Protein AF-A0A2H0V3F4-F1 (afdb_monomer_lite)

pLDDT: mean 84.45, std 15.34, range [30.17, 96.38]

Foldseek 3Di:
DDPPDDDQALLDAFFDKDADPPPDAFPPPRPHFFGIWGWDHHFLRHIDIGRHHPVVVVVVVVVCLQVQWDQFPPPRDTDSHWDWDADPVVPSSGGTTTHDPVVVVVVVVVVVVVCVVPVPPPPDD

Sequence (125 aa):
MAHVTGSMDTTTLPSTVRAVPDSQMCDDCGEKLATRRLQGETDSFGAEWADLCDECFASERVRRRENSGGQCDYCKEHSHNLIWTRDIDEGMHGPVYHVCKRCYDRQQEAIRAELERYGYYEDWY

Secondary structure (DSSP, 8-state):
-----SS--TTS-TT-EEPPPTTPBPTTTSSSB--EEEEEEE-SS-EEEEEE-HHHHHHHHHHHHHT--EE-TTT--EESSEEEEE-STTGGGSPEEEEEHHHHHHHHHHHHHHHHHHTT-----

Radius of gyration: 18.21 Å; chains: 1; bounding box: 46×37×45 Å

Organism: NCBI:txid1974565

Structure (mmCIF, N/CA/C/O backbone):
data_AF-A0A2H0V3F4-F1
#
_entry.id   AF-A0A2H0V3F4-F1
#
loop_
_atom_site.group_PDB
_atom_site.id
_atom_site.type_symbol
_atom_site.label_atom_id
_atom_site.label_alt_id
_atom_site.label_comp_id
_atom_site.label_asym_id
_atom_site.label_entity_id
_atom_site.label_seq_id
_atom_site.pdbx_PDB_ins_code
_atom_site.Cartn_x
_atom_site.Cartn_y
_atom_site.Cartn_z
_atom_site.occupancy
_atom_site.B_iso_or_equiv
_atom_site.auth_seq_id
_atom_site.auth_comp_id
_atom_site.auth_asym_id
_atom_site.auth_atom_id
_atom_site.pdbx_PDB_model_num
ATOM 1 N N . MET A 1 1 ? -2.768 11.456 20.700 1.00 30.17 1 MET A N 1
ATOM 2 C CA . MET A 1 1 ? -1.363 11.452 20.240 1.00 30.17 1 MET A CA 1
ATOM 3 C C . MET A 1 1 ? -1.076 10.038 19.782 1.00 30.17 1 MET A C 1
ATOM 5 O O . MET A 1 1 ? -1.144 9.146 20.616 1.00 30.17 1 MET A O 1
ATOM 9 N N . ALA A 1 2 ? -0.893 9.821 18.480 1.00 34.41 2 ALA A N 1
ATOM 10 C CA . ALA A 1 2 ? -0.623 8.491 17.947 1.00 34.41 2 ALA A CA 1
ATOM 11 C C . ALA A 1 2 ? 0.736 8.010 18.477 1.00 34.41 2 ALA A C 1
ATOM 13 O O . ALA A 1 2 ? 1.755 8.679 18.296 1.00 34.41 2 ALA A O 1
ATOM 14 N N . HIS A 1 3 ? 0.740 6.890 19.196 1.00 33.78 3 HIS A N 1
ATOM 15 C CA . HIS A 1 3 ? 1.969 6.233 19.611 1.00 33.78 3 HIS A CA 1
ATOM 16 C C . HIS A 1 3 ? 2.632 5.644 18.359 1.00 33.78 3 HIS A C 1
ATOM 18 O O . HIS A 1 3 ? 2.130 4.679 17.789 1.00 33.78 3 HIS A O 1
ATOM 24 N N . VAL A 1 4 ? 3.764 6.216 17.932 1.00 37.53 4 VAL A N 1
ATOM 25 C CA . VAL A 1 4 ? 4.659 5.608 16.934 1.00 37.53 4 VAL A CA 1
ATOM 26 C C . VAL A 1 4 ? 5.206 4.309 17.532 1.00 37.53 4 VAL A C 1
ATOM 28 O O . VAL A 1 4 ? 6.181 4.284 18.279 1.00 37.53 4 VAL A O 1
ATOM 31 N N . THR A 1 5 ? 4.504 3.209 17.274 1.00 41.19 5 THR A N 1
ATOM 32 C CA . THR A 1 5 ? 4.954 1.851 17.582 1.00 41.19 5 THR A CA 1
ATOM 33 C C . THR A 1 5 ? 5.429 1.207 16.286 1.00 41.19 5 THR A C 1
ATOM 35 O O . THR A 1 5 ? 4.604 0.801 15.470 1.00 41.19 5 THR A O 1
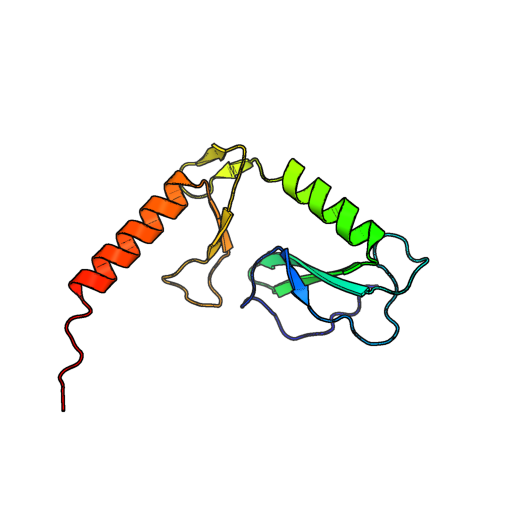ATOM 38 N N . GLY A 1 6 ? 6.745 1.103 16.109 1.00 42.00 6 GLY A N 1
ATOM 39 C CA . GLY A 1 6 ? 7.364 0.328 15.033 1.00 42.00 6 GLY A CA 1
ATOM 40 C C . GLY A 1 6 ? 8.344 1.145 14.199 1.00 42.00 6 GLY A C 1
ATOM 41 O O . GLY A 1 6 ? 8.012 2.217 13.713 1.00 42.00 6 GLY A O 1
ATOM 42 N N . SER A 1 7 ? 9.558 0.614 14.061 1.00 43.88 7 SER A N 1
ATOM 43 C CA . SER A 1 7 ? 10.582 0.980 13.073 1.00 43.88 7 SER A CA 1
ATOM 44 C C . SER A 1 7 ? 9.998 1.448 11.738 1.00 43.88 7 SER A C 1
ATOM 46 O O . SER A 1 7 ? 9.022 0.852 11.299 1.00 43.88 7 SER A O 1
ATOM 48 N N . MET A 1 8 ? 10.634 2.433 11.088 1.00 52.69 8 MET A N 1
ATOM 49 C CA . MET A 1 8 ? 10.346 2.926 9.727 1.00 52.69 8 MET A CA 1
ATOM 50 C C . MET A 1 8 ? 9.945 1.788 8.769 1.00 52.69 8 MET A C 1
ATOM 52 O O . MET A 1 8 ? 10.796 1.158 8.143 1.00 52.69 8 MET A O 1
ATOM 56 N N . ASP A 1 9 ? 8.649 1.480 8.685 1.00 65.19 9 ASP A N 1
ATOM 57 C CA . ASP A 1 9 ? 8.148 0.316 7.953 1.00 65.19 9 ASP A CA 1
ATOM 58 C C . ASP A 1 9 ? 7.870 0.689 6.499 1.00 65.19 9 ASP A C 1
ATOM 60 O O . ASP A 1 9 ? 6.741 0.660 6.022 1.00 65.19 9 ASP A O 1
ATOM 64 N N . THR A 1 10 ? 8.926 1.077 5.788 1.00 71.62 10 THR A N 1
ATOM 65 C CA . THR A 1 10 ? 8.851 1.442 4.364 1.00 71.62 10 THR A CA 1
ATOM 66 C C . THR A 1 10 ? 8.837 0.219 3.442 1.00 71.62 10 THR A C 1
ATOM 68 O O . THR A 1 10 ? 8.686 0.335 2.230 1.00 71.62 10 THR A O 1
ATOM 71 N N . THR A 1 11 ? 8.956 -0.982 4.018 1.00 77.75 11 THR A N 1
ATOM 72 C CA . THR A 1 11 ? 9.027 -2.250 3.275 1.00 77.75 11 THR A CA 1
ATOM 73 C C . THR A 1 11 ? 7.667 -2.764 2.805 1.00 77.75 11 THR A C 1
ATOM 75 O O . THR A 1 11 ? 7.578 -3.578 1.879 1.00 77.75 11 THR A O 1
ATOM 78 N N . THR A 1 12 ? 6.592 -2.283 3.421 1.00 85.44 12 THR A N 1
ATOM 79 C CA . THR A 1 12 ? 5.209 -2.637 3.094 1.00 85.44 12 THR A CA 1
ATOM 80 C C . THR A 1 12 ? 4.565 -1.594 2.175 1.00 85.44 12 THR A C 1
ATOM 82 O O . THR A 1 12 ? 5.177 -0.576 1.863 1.00 85.44 12 THR A O 1
ATOM 85 N N . LEU A 1 13 ? 3.387 -1.895 1.620 1.00 87.38 13 LEU A N 1
ATOM 86 C CA . LEU A 1 13 ? 2.658 -0.977 0.735 1.00 87.38 13 LEU A CA 1
ATOM 87 C C . LEU A 1 13 ? 1.383 -0.467 1.412 1.00 87.38 13 LEU A C 1
ATOM 89 O O . LEU A 1 13 ? 0.806 -1.186 2.239 1.00 87.38 13 LEU A O 1
ATOM 93 N N . PRO A 1 14 ? 0.883 0.717 1.012 1.00 87.38 14 PRO A N 1
ATOM 94 C CA . PRO A 1 14 ? -0.416 1.206 1.444 1.00 87.38 14 PRO A CA 1
ATOM 95 C C . PRO A 1 14 ? -1.505 0.138 1.337 1.00 87.38 14 PRO A C 1
ATOM 97 O O . PRO A 1 14 ? -1.586 -0.615 0.366 1.00 87.38 14 PRO A O 1
ATOM 100 N N . SER A 1 15 ? -2.387 0.110 2.334 1.00 88.31 15 SER A N 1
ATOM 101 C CA . SER A 1 15 ? -3.453 -0.892 2.503 1.00 88.31 15 SER A CA 1
ATOM 102 C C . SER A 1 15 ? -3.023 -2.267 3.036 1.00 88.31 15 SER A C 1
ATOM 104 O O . SER A 1 15 ? -3.862 -3.167 3.129 1.00 88.31 15 SER A O 1
ATOM 106 N N . THR A 1 16 ? -1.764 -2.441 3.451 1.00 90.75 16 THR A N 1
ATOM 107 C CA . THR A 1 16 ? -1.348 -3.611 4.244 1.00 90.75 16 THR A CA 1
ATOM 108 C C . THR A 1 16 ? -2.090 -3.637 5.582 1.00 90.75 16 THR A C 1
ATOM 110 O O . THR A 1 16 ? -2.286 -2.600 6.215 1.00 90.75 16 THR A O 1
ATOM 113 N N . VAL A 1 17 ? -2.492 -4.830 6.032 1.00 92.31 17 VAL A N 1
ATOM 114 C CA . VAL A 1 17 ? -3.157 -5.033 7.327 1.00 92.31 17 VAL A CA 1
ATOM 115 C C . VAL A 1 17 ? -2.255 -5.840 8.253 1.00 92.31 17 VAL A C 1
ATOM 117 O O . VAL A 1 17 ? -1.691 -6.854 7.842 1.00 92.31 17 VAL A O 1
ATOM 120 N N . ARG A 1 18 ? -2.140 -5.403 9.507 1.00 90.94 18 ARG A N 1
ATOM 121 C CA . ARG A 1 18 ? -1.375 -6.059 10.572 1.00 90.94 18 ARG A CA 1
ATOM 122 C C . ARG A 1 18 ? -2.219 -6.290 11.821 1.00 90.94 18 ARG A C 1
ATOM 124 O O . ARG A 1 18 ? -3.326 -5.765 11.958 1.00 90.94 18 ARG A O 1
ATOM 131 N N . ALA A 1 19 ? -1.667 -7.098 12.724 1.00 89.06 19 ALA A N 1
ATOM 132 C CA . ALA A 1 19 ? -2.197 -7.250 14.070 1.00 89.06 19 ALA A CA 1
ATOM 133 C C . ALA A 1 19 ? -2.101 -5.920 14.832 1.00 89.06 19 ALA A C 1
ATOM 135 O O . ALA A 1 19 ? -1.124 -5.179 14.691 1.00 89.06 19 ALA A O 1
ATOM 136 N N . VAL A 1 20 ? -3.130 -5.637 15.624 1.00 90.19 20 VAL A N 1
ATOM 137 C CA . VAL A 1 20 ? -3.204 -4.459 16.490 1.00 90.19 20 VAL A CA 1
ATOM 138 C C . VAL A 1 20 ? -2.440 -4.744 17.786 1.00 90.19 20 VAL A C 1
ATOM 140 O O . VAL A 1 20 ? -2.543 -5.861 18.297 1.00 90.19 20 VAL A O 1
ATOM 143 N N . PRO A 1 21 ? -1.685 -3.778 18.336 1.00 86.50 21 PRO A N 1
ATOM 144 C CA . PRO A 1 21 ? -1.134 -3.886 19.681 1.00 86.50 21 PRO A CA 1
ATOM 145 C C . PRO A 1 21 ? -2.216 -4.014 20.757 1.00 86.50 21 PRO A C 1
ATOM 147 O O . PRO A 1 21 ? -3.348 -3.558 20.594 1.00 86.50 21 PRO A O 1
ATOM 150 N N . ASP A 1 22 ? -1.852 -4.605 21.889 1.00 88.00 22 ASP A N 1
ATOM 151 C CA . ASP A 1 22 ? -2.811 -4.895 22.9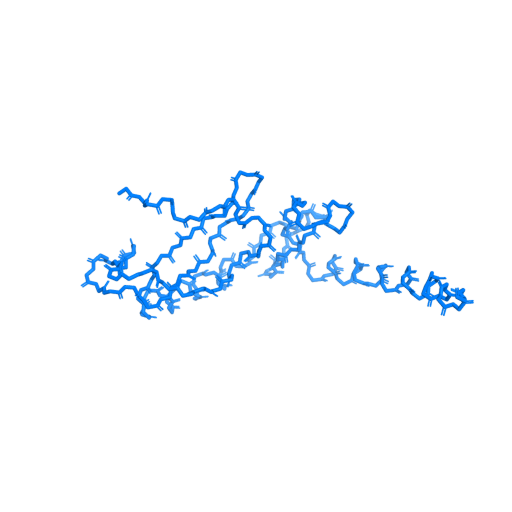51 1.00 88.00 22 ASP A CA 1
ATOM 152 C C . ASP A 1 22 ? -3.517 -3.635 23.473 1.00 88.00 22 ASP A C 1
ATOM 154 O O . ASP A 1 22 ? -2.896 -2.615 23.766 1.00 88.00 22 ASP A O 1
ATOM 158 N N . SER A 1 23 ? -4.834 -3.755 23.672 1.00 87.88 23 SER A N 1
ATOM 159 C CA . SER A 1 23 ? -5.699 -2.733 24.289 1.00 87.88 23 SER A CA 1
ATOM 160 C C . SER A 1 23 ? -5.774 -1.386 23.557 1.00 87.88 23 SER A C 1
ATOM 162 O O . SER A 1 23 ? -6.185 -0.388 24.150 1.00 87.88 23 SER A O 1
ATOM 164 N N . GLN A 1 24 ? -5.415 -1.343 22.274 1.00 92.12 24 GLN A N 1
ATOM 165 C CA . GLN A 1 24 ? -5.512 -0.129 21.474 1.00 92.12 24 GLN A CA 1
ATOM 166 C C . GLN A 1 24 ? -6.974 0.201 21.122 1.00 92.12 24 GLN A C 1
ATOM 168 O O . GLN A 1 24 ? -7.763 -0.676 20.757 1.00 92.12 24 GLN A O 1
ATOM 173 N N . MET A 1 25 ? -7.338 1.479 21.220 1.00 95.38 25 MET A N 1
ATOM 174 C CA . MET A 1 25 ? -8.651 1.980 20.802 1.00 95.38 25 MET A CA 1
ATOM 175 C C . MET A 1 25 ? -8.671 2.266 19.300 1.00 95.38 25 MET A C 1
ATOM 177 O O . MET A 1 25 ? -7.637 2.545 18.705 1.00 95.38 25 MET A O 1
ATOM 181 N N . CYS A 1 26 ? -9.857 2.213 18.699 1.00 95.00 26 CYS A N 1
ATOM 182 C CA . CYS A 1 26 ? -10.076 2.638 17.323 1.00 95.00 26 CYS A CA 1
ATOM 183 C C . CYS A 1 26 ? -9.744 4.130 17.167 1.00 95.00 26 CYS A C 1
ATOM 185 O O . CYS A 1 26 ? -10.349 4.959 17.846 1.00 95.00 26 CYS A O 1
ATOM 187 N N . ASP A 1 27 ? -8.848 4.467 16.246 1.00 93.62 27 ASP A N 1
ATOM 188 C CA . ASP A 1 27 ? -8.407 5.838 15.980 1.00 93.62 27 ASP A CA 1
ATOM 189 C C . ASP A 1 27 ? -9.505 6.704 15.336 1.00 93.62 27 ASP A C 1
ATOM 191 O O . ASP A 1 27 ? -9.485 7.923 15.480 1.00 93.62 27 ASP A O 1
ATOM 195 N N . ASP A 1 28 ? -10.475 6.088 14.646 1.00 92.88 28 ASP A N 1
ATOM 196 C CA . ASP A 1 28 ? -11.557 6.800 13.948 1.00 92.88 28 ASP A CA 1
ATOM 197 C C . ASP A 1 28 ? -12.748 7.092 14.878 1.00 92.88 28 ASP A C 1
ATOM 199 O O . ASP A 1 28 ? -13.169 8.239 15.012 1.00 92.88 28 ASP A O 1
ATOM 203 N N . CYS A 1 29 ? -13.282 6.074 15.569 1.00 92.75 29 CYS A N 1
ATOM 204 C CA . CYS A 1 29 ? -14.442 6.265 16.448 1.00 92.75 29 CYS A CA 1
ATOM 205 C C . CYS A 1 29 ? -14.096 6.508 17.923 1.00 92.75 29 CYS A C 1
ATOM 207 O O . CYS A 1 29 ? -14.917 7.070 18.637 1.00 92.75 29 CYS A O 1
ATOM 209 N N . GLY A 1 30 ? -12.936 6.065 18.417 1.00 92.75 30 GLY A N 1
ATOM 210 C CA . GLY A 1 30 ? -12.530 6.212 19.824 1.00 92.75 30 GLY A CA 1
ATOM 211 C C . GLY A 1 30 ? -13.345 5.413 20.854 1.00 92.75 30 GLY A C 1
ATOM 212 O O . GLY A 1 30 ? -13.011 5.428 22.035 1.00 92.75 30 GLY A O 1
ATOM 213 N N . GLU A 1 31 ? -14.402 4.711 20.437 1.00 92.25 31 GLU A N 1
ATOM 214 C CA . GLU A 1 31 ? -15.366 4.056 21.337 1.00 92.25 31 GLU A CA 1
ATOM 215 C C . GLU A 1 31 ? -15.139 2.548 21.507 1.00 92.25 31 GLU A C 1
ATOM 217 O O . GLU A 1 31 ? -15.571 1.951 22.493 1.00 92.25 31 GLU A O 1
ATOM 222 N N . LYS A 1 32 ? -14.500 1.910 20.523 1.00 93.62 32 LYS A N 1
ATOM 223 C CA . LYS A 1 32 ? -14.315 0.454 20.446 1.00 93.62 32 LYS A CA 1
ATOM 224 C C . LYS A 1 32 ? -12.831 0.120 20.413 1.00 93.62 32 LYS A C 1
ATOM 226 O O . LYS A 1 32 ? -12.033 0.906 19.908 1.00 93.62 32 LYS A O 1
ATOM 231 N N . LEU A 1 33 ? -12.478 -1.076 20.878 1.00 94.56 33 LEU A N 1
ATOM 232 C CA . LEU A 1 33 ? -11.136 -1.613 20.669 1.00 94.56 33 LEU A CA 1
ATOM 233 C C . LEU A 1 33 ? -10.877 -1.808 19.172 1.00 94.56 33 LEU A C 1
ATOM 235 O O . LEU A 1 33 ? -11.761 -2.239 18.423 1.00 94.56 33 LEU A O 1
ATOM 239 N N . ALA A 1 34 ? -9.663 -1.483 18.747 1.00 94.44 34 ALA A N 1
ATOM 240 C CA . ALA A 1 34 ? -9.219 -1.743 17.394 1.00 94.44 34 ALA A CA 1
ATOM 241 C C . ALA A 1 34 ? -8.989 -3.247 17.193 1.00 94.44 34 ALA A C 1
ATOM 243 O O . ALA A 1 34 ? -8.417 -3.935 18.038 1.00 94.44 34 ALA A O 1
ATOM 244 N N . THR A 1 35 ? -9.445 -3.757 16.052 1.00 94.38 35 THR A N 1
ATOM 245 C CA . THR A 1 35 ? -9.291 -5.164 15.651 1.00 94.38 35 THR A CA 1
ATOM 246 C C . THR A 1 35 ? -8.302 -5.322 14.505 1.00 94.38 35 THR A C 1
ATOM 248 O O . THR A 1 35 ? -7.772 -6.414 14.293 1.00 94.38 35 THR A O 1
ATOM 251 N N . ARG A 1 36 ? -8.041 -4.247 13.748 1.00 93.38 36 ARG A N 1
ATOM 252 C CA . ARG A 1 36 ? -7.161 -4.253 12.576 1.00 93.38 36 ARG A CA 1
ATOM 253 C C . ARG A 1 36 ? -6.280 -3.015 12.549 1.00 93.38 36 ARG A C 1
ATOM 255 O O . ARG A 1 36 ? -6.780 -1.910 12.713 1.00 93.38 36 ARG A O 1
ATOM 262 N N . ARG A 1 37 ? -4.995 -3.201 12.251 1.00 93.94 37 ARG A N 1
ATOM 263 C CA . ARG A 1 37 ? -4.053 -2.112 11.988 1.00 93.94 37 ARG A CA 1
ATOM 264 C C . ARG A 1 37 ? -3.867 -1.975 10.482 1.00 93.94 37 ARG A C 1
ATOM 266 O O . ARG A 1 37 ? -3.371 -2.904 9.850 1.00 93.94 37 ARG A O 1
ATOM 273 N N . LEU A 1 38 ? -4.290 -0.862 9.897 1.00 93.12 38 LEU A N 1
ATOM 274 C CA . LEU A 1 38 ? -4.244 -0.595 8.458 1.00 93.12 38 LEU A CA 1
ATOM 275 C C . LEU A 1 38 ? -3.144 0.416 8.131 1.00 93.12 38 LEU A C 1
ATOM 277 O O . LEU A 1 38 ? -3.059 1.467 8.759 1.00 93.12 38 LEU A O 1
ATOM 281 N N . GLN A 1 39 ? -2.341 0.124 7.110 1.00 91.69 39 GLN A N 1
ATOM 282 C CA . GLN A 1 39 ? -1.341 1.055 6.597 1.00 91.69 39 GLN A CA 1
ATOM 283 C C . GLN A 1 39 ? -1.991 2.167 5.770 1.00 91.69 39 GLN A C 1
ATOM 285 O O . GLN A 1 39 ? -2.725 1.905 4.804 1.00 91.69 39 GLN A O 1
ATOM 290 N N . GLY A 1 40 ? -1.712 3.404 6.162 1.00 88.38 40 GLY A N 1
ATOM 291 C CA . GLY A 1 40 ? -2.008 4.638 5.449 1.00 88.38 40 GLY A CA 1
ATOM 292 C C . GLY A 1 40 ? -1.065 4.860 4.278 1.00 88.38 40 GLY A C 1
ATOM 293 O O . GLY A 1 40 ? -0.842 3.959 3.463 1.00 88.38 40 GLY A O 1
ATOM 294 N N . GLU A 1 41 ? -0.540 6.074 4.200 1.00 82.19 41 GLU A N 1
ATOM 295 C CA . GLU A 1 41 ? 0.492 6.435 3.241 1.00 82.19 41 GLU A CA 1
ATOM 296 C C . GLU A 1 41 ? 1.847 5.841 3.646 1.00 82.19 41 GLU A C 1
ATOM 298 O O . GLU A 1 41 ? 2.077 5.405 4.780 1.00 82.19 41 GLU A O 1
ATOM 303 N N . THR A 1 42 ? 2.739 5.733 2.669 1.00 83.94 42 THR A N 1
ATOM 304 C CA . THR A 1 42 ? 4.118 5.289 2.870 1.00 83.94 42 THR A CA 1
ATOM 305 C C . THR A 1 42 ? 5.014 6.225 2.097 1.00 83.94 42 THR A C 1
ATOM 307 O O . THR A 1 42 ? 4.843 6.379 0.888 1.00 83.94 42 THR A O 1
ATOM 310 N N . ASP A 1 43 ? 5.943 6.849 2.806 1.00 74.12 43 ASP A N 1
ATOM 311 C CA . ASP A 1 43 ? 6.874 7.825 2.266 1.00 74.12 43 ASP A CA 1
ATOM 312 C C . ASP A 1 43 ? 8.315 7.492 2.681 1.00 74.12 43 ASP A C 1
ATOM 314 O O . ASP A 1 43 ? 8.608 6.435 3.248 1.00 74.12 43 ASP A O 1
ATOM 318 N N . SER A 1 44 ? 9.247 8.388 2.364 1.00 70.75 44 SER A N 1
ATOM 319 C CA . SER A 1 44 ? 10.661 8.220 2.703 1.00 70.75 44 SER A CA 1
ATOM 320 C C . SER A 1 44 ? 10.959 8.303 4.207 1.00 70.75 44 SER A C 1
ATOM 322 O O . SER A 1 44 ? 12.065 7.951 4.619 1.00 70.75 44 SER A O 1
ATOM 324 N N . PHE A 1 45 ? 10.011 8.753 5.033 1.00 73.81 45 PHE A N 1
ATOM 325 C CA . PHE A 1 45 ? 10.158 8.892 6.481 1.00 73.81 45 PHE A CA 1
ATOM 326 C C . PHE A 1 45 ? 9.485 7.762 7.263 1.00 73.81 45 PHE A C 1
ATOM 328 O O . PHE A 1 45 ? 9.834 7.539 8.426 1.00 73.81 45 PHE A O 1
ATOM 335 N N . GLY A 1 46 ? 8.570 7.013 6.649 1.00 78.38 46 GLY A N 1
ATOM 336 C CA . GLY A 1 46 ? 7.978 5.834 7.258 1.00 78.38 46 GLY A CA 1
ATOM 337 C C . GLY A 1 46 ? 6.648 5.427 6.642 1.00 78.38 46 GLY A C 1
ATOM 338 O O . GLY A 1 46 ? 6.320 5.740 5.502 1.00 78.38 46 GLY A O 1
ATOM 339 N N . ALA A 1 47 ? 5.885 4.681 7.432 1.00 84.75 47 ALA A N 1
ATOM 340 C CA . ALA A 1 47 ? 4.523 4.307 7.107 1.00 84.75 47 ALA A CA 1
ATOM 341 C C . ALA A 1 47 ? 3.599 4.756 8.230 1.00 84.75 47 ALA A C 1
ATOM 343 O O . ALA A 1 47 ? 3.887 4.540 9.413 1.00 84.75 47 ALA A O 1
ATOM 344 N N . GLU A 1 48 ? 2.478 5.349 7.844 1.00 88.56 48 GLU A N 1
ATOM 345 C CA . GLU A 1 48 ? 1.412 5.666 8.777 1.00 88.56 48 GLU A CA 1
ATOM 346 C C . GLU A 1 48 ? 0.567 4.421 9.043 1.00 88.56 48 GLU A C 1
ATOM 348 O O . GLU A 1 48 ? 0.268 3.638 8.138 1.00 88.56 48 GLU A O 1
ATOM 353 N N . TRP A 1 49 ? 0.156 4.246 10.295 1.00 90.38 49 TRP A N 1
ATOM 354 C CA . TRP A 1 49 ? -0.673 3.126 10.725 1.00 90.38 49 TRP A CA 1
ATOM 355 C C . TRP A 1 49 ? -1.894 3.656 11.465 1.00 90.38 49 TRP A C 1
ATOM 357 O O . TRP A 1 49 ? -1.753 4.477 12.366 1.00 90.38 49 TRP A O 1
ATOM 367 N N . ALA A 1 50 ? -3.070 3.162 11.084 1.00 92.19 50 ALA A N 1
ATOM 368 C CA . ALA A 1 50 ? -4.339 3.450 11.738 1.00 92.19 50 ALA A CA 1
ATOM 369 C C . ALA A 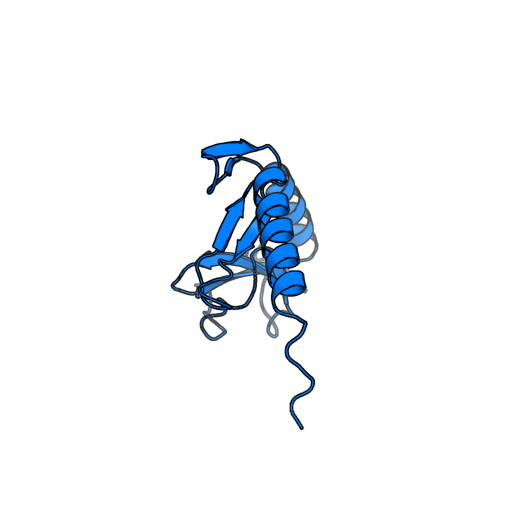1 50 ? -4.906 2.169 12.352 1.00 92.19 50 ALA A C 1
ATOM 371 O O . ALA A 1 50 ? -5.087 1.161 11.661 1.00 92.19 50 ALA A O 1
ATOM 372 N N . ASP A 1 51 ? -5.200 2.209 13.642 1.00 95.00 51 ASP A N 1
ATOM 373 C CA . ASP A 1 51 ? -5.839 1.131 14.379 1.00 95.00 51 ASP A CA 1
ATOM 374 C C . ASP A 1 51 ? -7.355 1.314 14.320 1.00 95.00 51 ASP A C 1
ATOM 376 O O . ASP A 1 51 ? -7.909 2.287 14.819 1.00 95.00 51 ASP A O 1
ATOM 380 N N . LEU A 1 52 ? -8.057 0.389 13.670 1.00 94.69 52 LEU A N 1
ATOM 381 C CA . LEU A 1 52 ? -9.476 0.513 13.353 1.00 94.69 52 LEU A CA 1
ATOM 382 C C . LEU A 1 52 ? -10.272 -0.664 13.924 1.00 94.69 52 LEU A C 1
ATOM 384 O O . LEU A 1 52 ? -9.822 -1.813 13.923 1.00 94.69 52 LEU A O 1
ATOM 388 N N . CYS A 1 53 ? -11.490 -0.385 14.389 1.00 95.94 53 CYS A N 1
ATOM 389 C CA . CYS A 1 53 ? -12.495 -1.421 14.628 1.00 95.94 53 CYS A CA 1
ATOM 390 C C . CYS A 1 53 ? -13.058 -1.934 13.289 1.00 95.94 53 CYS A C 1
ATOM 392 O O . CYS A 1 53 ? -12.890 -1.292 12.250 1.00 95.94 53 CYS A O 1
ATOM 394 N N . ASP A 1 54 ? -13.757 -3.071 13.290 1.00 95.12 54 ASP A N 1
ATOM 395 C CA . ASP A 1 54 ? -14.227 -3.697 12.043 1.00 95.12 54 ASP A CA 1
ATOM 396 C C . ASP A 1 54 ? -15.173 -2.805 11.214 1.00 95.12 54 ASP A C 1
ATOM 398 O O . ASP A 1 54 ? -15.123 -2.834 9.983 1.00 95.12 54 ASP A O 1
ATOM 402 N N . GLU A 1 55 ? -16.000 -1.984 11.866 1.00 96.12 55 GLU A N 1
ATOM 403 C CA . GLU A 1 55 ? -16.922 -1.054 11.196 1.00 96.12 55 GLU A CA 1
ATOM 404 C C . GLU A 1 55 ? -16.173 0.093 10.503 1.00 96.12 55 GLU A C 1
ATOM 406 O O . GLU A 1 55 ? -16.389 0.344 9.315 1.00 96.12 55 GLU A O 1
ATOM 411 N N . CYS A 1 56 ? -15.249 0.745 11.217 1.00 95.44 56 CYS A N 1
ATOM 412 C CA . CYS A 1 56 ? -14.403 1.807 10.667 1.00 95.44 56 CYS A CA 1
ATOM 413 C C . CYS A 1 56 ? -13.449 1.267 9.593 1.00 95.44 56 CYS A C 1
ATOM 415 O O . CYS A 1 56 ? -13.197 1.917 8.585 1.00 95.44 56 CYS A O 1
ATOM 417 N N . PHE A 1 57 ? -12.959 0.037 9.746 1.00 95.12 57 PHE A N 1
ATOM 418 C CA . PHE A 1 57 ? -12.167 -0.615 8.709 1.00 95.12 57 PHE A CA 1
ATOM 419 C C . PHE A 1 57 ? -12.985 -0.858 7.433 1.00 95.12 57 PHE A C 1
ATOM 421 O O . PHE A 1 57 ? -12.494 -0.646 6.323 1.00 95.12 57 PHE A O 1
ATOM 428 N N . ALA A 1 58 ? -14.239 -1.299 7.564 1.00 95.12 58 ALA A N 1
ATOM 429 C CA . ALA A 1 58 ? -15.117 -1.504 6.418 1.00 95.12 58 ALA A CA 1
ATOM 430 C C . ALA A 1 58 ? -15.432 -0.184 5.695 1.00 95.12 58 ALA A C 1
ATOM 432 O O . ALA A 1 58 ? -15.373 -0.147 4.463 1.00 95.12 58 ALA A O 1
ATOM 433 N N . SER A 1 59 ? -15.718 0.892 6.436 1.00 94.50 59 SER A N 1
ATOM 434 C CA . SER A 1 59 ? -15.965 2.215 5.850 1.00 94.50 59 SER A CA 1
ATOM 435 C C . SER A 1 59 ? -14.720 2.761 5.147 1.00 94.50 59 SER A C 1
ATOM 437 O O . SER A 1 59 ? -14.812 3.225 4.010 1.00 94.50 59 SER A O 1
ATOM 439 N N . GLU A 1 60 ? -13.544 2.612 5.755 1.00 92.81 60 GLU A N 1
ATOM 440 C CA . GLU A 1 60 ? -12.271 3.041 5.180 1.00 92.81 60 GLU A CA 1
ATOM 441 C C . GLU A 1 60 ? -11.944 2.291 3.883 1.00 92.81 60 GLU A C 1
ATOM 443 O O . GLU A 1 60 ? -11.525 2.888 2.891 1.00 92.81 60 GLU A O 1
ATOM 448 N N . ARG A 1 61 ? -12.224 0.984 3.817 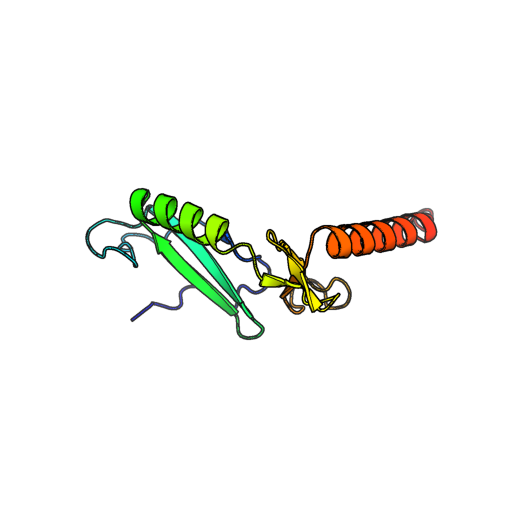1.00 92.06 61 ARG A N 1
ATOM 449 C CA . ARG A 1 61 ? -12.066 0.216 2.573 1.00 92.06 61 ARG A CA 1
ATOM 450 C C . ARG A 1 61 ? -12.953 0.717 1.437 1.00 92.06 61 ARG A C 1
ATOM 452 O O . ARG A 1 61 ? -12.527 0.668 0.281 1.00 92.06 61 ARG A O 1
ATOM 459 N N . VAL A 1 62 ? -14.174 1.159 1.740 1.00 92.56 62 VAL A N 1
ATOM 460 C CA . VAL A 1 62 ? -15.071 1.758 0.742 1.00 92.56 62 VAL A CA 1
ATOM 461 C C . VAL A 1 62 ? -14.515 3.106 0.292 1.00 92.56 62 VAL A C 1
ATOM 463 O O . VAL A 1 62 ? -14.309 3.284 -0.907 1.00 92.56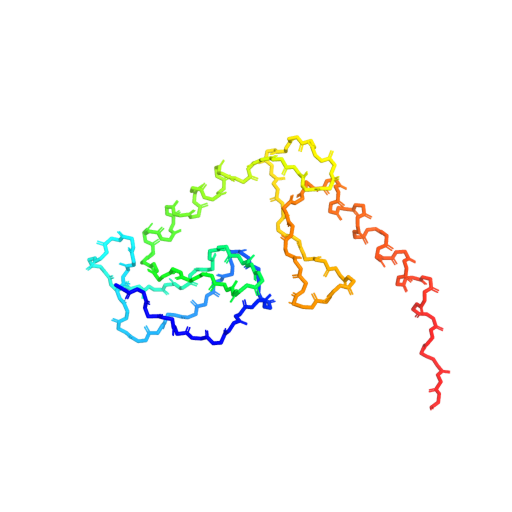 62 VAL A O 1
ATOM 466 N N . ARG A 1 63 ? -14.149 3.987 1.234 1.00 90.06 63 ARG A N 1
ATOM 467 C CA . ARG A 1 63 ? -13.555 5.304 0.941 1.00 90.06 63 ARG A CA 1
ATOM 468 C C . ARG A 1 63 ? -12.315 5.196 0.058 1.00 90.06 63 ARG A C 1
ATOM 470 O O . ARG A 1 63 ? -12.217 5.888 -0.948 1.00 90.06 63 ARG A O 1
ATOM 477 N N . ARG A 1 64 ? -11.388 4.288 0.376 1.00 88.12 64 ARG A N 1
ATOM 478 C CA . ARG A 1 64 ? -10.177 4.064 -0.434 1.00 88.12 64 ARG A CA 1
ATOM 479 C C . ARG A 1 64 ? -10.484 3.564 -1.835 1.00 88.12 64 ARG A C 1
ATOM 481 O O . ARG A 1 64 ? -9.799 3.935 -2.780 1.00 88.12 64 ARG A O 1
ATOM 488 N N . ARG A 1 65 ? -11.506 2.721 -1.987 1.00 86.31 65 ARG A N 1
ATOM 489 C CA . ARG A 1 65 ? -11.930 2.246 -3.306 1.00 86.31 65 ARG A CA 1
ATOM 490 C C . ARG A 1 65 ? -12.533 3.381 -4.130 1.00 86.31 65 ARG A C 1
ATOM 492 O O . ARG A 1 65 ? -12.238 3.477 -5.318 1.00 86.31 65 ARG A O 1
ATOM 499 N N . GLU A 1 66 ? -13.350 4.227 -3.514 1.00 88.06 66 GLU A N 1
ATOM 500 C CA . GLU A 1 66 ? -13.951 5.399 -4.160 1.00 88.06 66 GLU A CA 1
ATOM 501 C C . GLU A 1 66 ? -12.891 6.449 -4.527 1.00 88.06 66 GLU A C 1
ATOM 503 O O . GLU A 1 66 ? -12.952 7.029 -5.608 1.00 88.06 66 GLU A O 1
ATOM 508 N N . ASN A 1 67 ? -11.860 6.595 -3.691 1.00 85.88 67 ASN A N 1
ATOM 509 C CA . ASN A 1 67 ? -10.716 7.486 -3.895 1.00 85.88 67 ASN A CA 1
ATOM 510 C C . ASN A 1 67 ? -9.514 6.801 -4.575 1.00 85.88 67 ASN A C 1
ATOM 512 O O . ASN A 1 67 ? -8.390 7.282 -4.473 1.00 85.88 67 ASN A O 1
ATOM 516 N N . SER A 1 68 ? -9.720 5.678 -5.274 1.00 84.56 68 SER A N 1
ATOM 517 C CA . SER A 1 68 ? -8.629 4.969 -5.972 1.00 84.56 68 SER A CA 1
ATOM 518 C C . SER A 1 68 ? -8.194 5.649 -7.278 1.00 84.56 68 SER A C 1
ATOM 520 O O . SER A 1 68 ? -7.225 5.225 -7.908 1.00 84.56 68 SER A O 1
ATOM 522 N N . GLY A 1 69 ? -8.907 6.695 -7.702 1.00 90.19 69 GLY A N 1
ATOM 523 C CA . GLY A 1 69 ? -8.603 7.469 -8.899 1.00 90.19 69 GLY A CA 1
ATOM 524 C C . GLY A 1 69 ? -7.675 8.655 -8.645 1.00 90.19 69 GLY A C 1
ATOM 525 O O . GLY A 1 69 ? -7.567 9.165 -7.535 1.00 90.19 69 GLY A O 1
ATOM 526 N N . GLY A 1 70 ? -7.020 9.122 -9.703 1.00 92.69 70 GLY A N 1
ATOM 527 C CA . GLY A 1 70 ? -6.135 10.279 -9.654 1.00 92.69 70 GLY A CA 1
ATOM 528 C C . GLY A 1 70 ? -5.243 10.377 -10.884 1.00 92.69 70 GLY A C 1
ATOM 529 O O . GLY A 1 70 ? -5.472 9.718 -11.902 1.00 92.69 70 GLY A O 1
ATOM 530 N N . GLN A 1 71 ? -4.195 11.190 -10.787 1.00 96.25 71 GLN A N 1
ATOM 531 C CA . GLN A 1 71 ? -3.181 11.308 -11.829 1.00 96.25 71 GLN A CA 1
ATOM 532 C C . GLN A 1 71 ? -2.124 10.206 -11.682 1.00 96.25 71 GLN A C 1
ATOM 534 O O . GLN A 1 71 ? -1.586 9.998 -10.604 1.00 96.25 71 GLN A O 1
ATOM 539 N N . CYS A 1 72 ? -1.818 9.505 -12.774 1.00 95.62 72 CYS A N 1
ATOM 540 C CA . CYS A 1 72 ? -0.761 8.498 -12.812 1.00 95.62 72 CYS A CA 1
ATOM 541 C C . CYS A 1 72 ? 0.620 9.154 -12.722 1.00 95.62 72 CYS A C 1
ATOM 543 O O . CYS A 1 72 ? 0.937 10.025 -13.533 1.00 95.62 72 CYS A O 1
ATOM 545 N N . ASP A 1 73 ? 1.488 8.668 -11.839 1.00 94.50 73 ASP A N 1
ATOM 546 C CA . ASP A 1 73 ? 2.831 9.230 -11.682 1.00 94.50 73 ASP A CA 1
ATOM 547 C C . ASP A 1 73 ? 3.732 9.048 -12.906 1.00 94.50 73 ASP A C 1
ATOM 549 O O . ASP A 1 73 ? 4.627 9.864 -13.128 1.00 94.50 73 ASP A O 1
ATOM 553 N N . TYR A 1 74 ? 3.486 8.033 -13.736 1.00 94.25 74 TYR A N 1
ATOM 554 C CA . TYR A 1 74 ? 4.340 7.726 -14.888 1.00 94.25 74 TYR A CA 1
ATOM 555 C C . TYR A 1 74 ? 3.903 8.457 -16.157 1.00 94.25 74 TYR A C 1
ATOM 557 O O . TYR A 1 74 ? 4.700 9.154 -16.777 1.00 94.25 74 TYR A O 1
ATOM 565 N N . CYS A 1 75 ? 2.643 8.301 -16.575 1.00 95.69 75 CYS A N 1
ATOM 566 C CA . CYS A 1 75 ? 2.148 8.926 -17.808 1.00 95.69 75 CYS A CA 1
ATOM 567 C C . CYS A 1 75 ? 1.474 10.284 -17.593 1.00 95.69 75 CYS A C 1
ATOM 569 O O . CYS A 1 75 ? 1.144 10.944 -18.574 1.00 95.69 75 CYS A O 1
ATOM 571 N N . LYS A 1 76 ? 1.242 10.693 -16.338 1.00 96.38 76 LYS A N 1
ATOM 572 C CA . LYS A 1 76 ? 0.552 11.939 -15.961 1.00 96.38 76 LYS A CA 1
ATOM 573 C C . LYS A 1 76 ? -0.894 12.060 -16.471 1.00 96.38 76 LYS A C 1
ATOM 575 O O . LYS A 1 76 ? -1.504 13.120 -16.342 1.00 96.38 76 LYS A O 1
ATOM 580 N N . GLU A 1 77 ? -1.477 10.980 -16.990 1.00 96.00 77 GLU A N 1
ATOM 581 C CA . GLU A 1 77 ? -2.898 10.898 -17.345 1.00 96.00 77 GLU A CA 1
ATOM 582 C C . GLU A 1 77 ? -3.756 10.552 -16.121 1.00 96.00 77 GLU A C 1
ATOM 584 O O . GLU A 1 77 ? -3.292 9.900 -15.182 1.00 96.00 77 GLU A O 1
ATOM 589 N N . HIS A 1 78 ? -5.030 10.946 -16.149 1.00 95.38 78 HIS A N 1
ATOM 590 C CA . HIS A 1 78 ? -5.991 10.583 -15.112 1.00 95.38 78 HIS A CA 1
ATOM 591 C C . HIS A 1 78 ? -6.460 9.126 -15.274 1.00 95.38 78 HIS A C 1
ATOM 593 O O . HIS A 1 78 ? -6.834 8.706 -16.369 1.00 95.38 78 HIS A O 1
ATOM 599 N N . SER A 1 79 ? -6.490 8.366 -14.180 1.00 94.56 79 SER A N 1
ATOM 600 C CA . SER A 1 79 ? -7.025 7.002 -14.108 1.00 94.56 79 SER A CA 1
ATOM 601 C C . SER A 1 79 ? -8.062 6.911 -12.996 1.00 94.56 79 SER A C 1
ATOM 603 O O . SER A 1 79 ? -7.907 7.528 -11.949 1.00 94.56 79 SER A O 1
ATOM 605 N N . HIS A 1 80 ? -9.102 6.104 -13.193 1.00 91.94 80 HIS A N 1
ATOM 606 C CA . HIS A 1 80 ? -10.091 5.815 -12.146 1.00 91.94 80 HIS A CA 1
ATOM 607 C C . HIS A 1 80 ? -9.611 4.777 -11.130 1.00 91.94 80 HIS A C 1
ATOM 609 O O . HIS A 1 80 ? -10.243 4.608 -10.097 1.00 91.94 80 HIS A O 1
ATOM 615 N N . ASN A 1 81 ? -8.536 4.058 -11.451 1.00 90.12 81 ASN A N 1
ATOM 616 C CA . ASN A 1 81 ? -7.955 3.049 -10.583 1.00 90.12 81 ASN A CA 1
ATOM 617 C C . ASN A 1 81 ? -6.434 3.101 -10.727 1.00 90.12 81 ASN A C 1
ATOM 619 O O . ASN A 1 81 ? -5.882 2.783 -11.792 1.00 90.12 81 ASN A O 1
ATOM 623 N N . LEU A 1 82 ? -5.779 3.588 -9.686 1.00 93.25 82 LEU A N 1
ATOM 624 C CA . LEU A 1 82 ? -4.338 3.636 -9.547 1.00 93.25 82 LEU A CA 1
ATOM 625 C C . LEU A 1 82 ? -3.876 2.513 -8.613 1.00 93.25 82 LEU A C 1
ATOM 627 O O . LEU A 1 82 ? -4.614 2.013 -7.768 1.00 93.25 82 LEU A O 1
ATOM 631 N N . ILE A 1 83 ? -2.648 2.072 -8.838 1.00 92.00 83 ILE A N 1
ATOM 632 C CA . ILE A 1 83 ? -2.023 0.943 -8.166 1.00 92.00 83 ILE A CA 1
ATOM 633 C C . ILE A 1 83 ? -0.769 1.473 -7.495 1.00 92.00 83 ILE A C 1
ATOM 635 O O . ILE A 1 83 ? 0.070 2.093 -8.149 1.00 92.00 83 ILE A O 1
ATOM 639 N N . TRP A 1 84 ? -0.639 1.205 -6.200 1.00 91.00 84 TRP A N 1
ATOM 640 C CA . TRP A 1 84 ? 0.597 1.440 -5.469 1.00 91.00 84 TRP A CA 1
ATOM 641 C C . TRP A 1 84 ? 1.670 0.472 -5.971 1.00 91.00 84 TRP A C 1
ATOM 643 O O . TRP A 1 84 ? 1.508 -0.745 -5.877 1.00 91.00 84 TRP A O 1
ATOM 653 N N . THR A 1 85 ? 2.751 1.011 -6.521 1.00 90.25 85 THR A N 1
ATOM 654 C CA . THR A 1 85 ? 3.908 0.250 -7.000 1.00 90.25 85 THR A CA 1
ATOM 655 C C . THR A 1 85 ? 5.178 0.840 -6.414 1.00 90.25 85 THR A C 1
ATOM 657 O O . THR A 1 85 ? 5.252 2.046 -6.202 1.00 90.25 85 THR A O 1
ATOM 660 N N . ARG A 1 86 ? 6.181 0.008 -6.150 1.00 89.19 86 ARG A N 1
ATOM 661 C CA . ARG A 1 86 ? 7.484 0.483 -5.679 1.00 89.19 86 ARG A CA 1
ATOM 662 C C . ARG A 1 86 ? 8.458 0.586 -6.838 1.00 89.19 86 ARG A C 1
ATOM 664 O O . ARG A 1 86 ? 8.345 -0.184 -7.793 1.00 89.19 86 ARG A O 1
ATOM 671 N N . ASP A 1 87 ? 9.401 1.513 -6.736 1.00 86.50 87 ASP A N 1
ATOM 672 C CA . ASP A 1 87 ? 10.559 1.498 -7.617 1.00 86.50 87 ASP A CA 1
ATOM 673 C C . ASP A 1 87 ? 11.364 0.207 -7.420 1.00 86.50 87 ASP A C 1
ATOM 675 O O . ASP A 1 87 ? 11.765 -0.127 -6.304 1.00 86.50 87 ASP A O 1
ATOM 679 N N . ILE A 1 88 ? 11.559 -0.542 -8.502 1.00 81.62 88 ILE A N 1
ATOM 680 C CA . ILE A 1 88 ? 12.316 -1.791 -8.467 1.00 81.62 88 ILE A CA 1
ATOM 681 C C . ILE A 1 88 ? 13.824 -1.531 -8.426 1.00 81.62 88 ILE A C 1
ATOM 683 O O . ILE A 1 88 ? 14.542 -2.308 -7.796 1.00 81.62 88 ILE A O 1
ATOM 687 N N . ASP A 1 89 ? 14.287 -0.426 -9.017 1.00 83.62 89 ASP A N 1
ATOM 688 C CA . ASP A 1 89 ? 15.712 -0.097 -9.120 1.00 83.62 89 ASP A CA 1
ATOM 689 C C . ASP A 1 89 ? 16.282 0.346 -7.761 1.00 83.62 89 ASP A C 1
ATOM 691 O O . ASP A 1 89 ? 17.448 0.100 -7.452 1.00 83.62 89 ASP A O 1
ATOM 695 N N . GLU A 1 90 ? 15.440 0.935 -6.906 1.00 82.12 90 GLU A N 1
ATOM 696 C CA . GLU A 1 90 ? 15.791 1.355 -5.541 1.00 82.12 90 GLU A CA 1
ATOM 697 C C . GLU A 1 90 ? 15.416 0.313 -4.462 1.00 82.12 90 GLU A C 1
ATOM 699 O O . GLU A 1 90 ? 15.648 0.504 -3.263 1.00 82.12 90 GLU A O 1
ATOM 704 N N . GLY A 1 91 ? 14.861 -0.831 -4.872 1.00 81.81 91 GLY A N 1
ATOM 705 C CA . GLY A 1 91 ? 14.568 -1.962 -3.997 1.00 81.81 91 GLY A CA 1
ATOM 706 C C . GLY A 1 91 ? 13.474 -1.701 -2.951 1.00 81.81 91 GLY A C 1
ATOM 707 O O . GLY A 1 91 ? 12.514 -0.962 -3.156 1.00 81.81 91 GLY A O 1
ATOM 708 N N . MET A 1 92 ? 13.570 -2.369 -1.796 1.00 79.31 92 MET A N 1
ATOM 709 C CA . MET A 1 92 ? 12.488 -2.409 -0.795 1.00 79.31 92 MET A CA 1
ATOM 710 C C . MET A 1 92 ? 12.232 -1.091 -0.054 1.00 79.31 92 MET A C 1
ATOM 712 O O . MET A 1 92 ? 11.186 -0.966 0.576 1.00 79.31 92 MET A O 1
ATOM 716 N N . HIS A 1 93 ? 13.161 -0.140 -0.127 1.00 79.38 93 HIS A N 1
ATOM 717 C CA . HIS A 1 93 ? 13.058 1.173 0.516 1.00 79.38 93 HIS A CA 1
ATOM 718 C C . HIS A 1 93 ? 12.909 2.315 -0.496 1.00 79.38 93 HIS A C 1
ATOM 720 O O . HIS A 1 93 ? 12.930 3.479 -0.101 1.00 79.38 93 HIS A O 1
ATOM 726 N N . GLY A 1 94 ? 12.774 1.980 -1.783 1.00 81.25 94 GLY A N 1
ATOM 727 C CA . GLY A 1 94 ? 12.545 2.947 -2.844 1.00 81.25 94 GLY A CA 1
ATOM 728 C C . GLY A 1 94 ? 11.191 3.656 -2.724 1.00 81.25 94 GLY A C 1
ATOM 729 O O . GLY A 1 94 ? 10.299 3.192 -1.999 1.00 81.25 94 GLY A O 1
ATOM 730 N N . PRO A 1 95 ? 11.009 4.766 -3.457 1.00 85.94 95 PRO A N 1
ATOM 731 C CA . PRO A 1 95 ? 9.767 5.517 -3.476 1.00 85.94 95 PRO A CA 1
ATOM 732 C C . PRO A 1 95 ? 8.595 4.647 -3.938 1.00 85.94 95 PRO A C 1
ATOM 734 O O . PRO A 1 95 ? 8.724 3.754 -4.784 1.00 85.94 95 PRO A O 1
ATOM 737 N N . VAL A 1 96 ? 7.422 4.935 -3.375 1.00 88.94 96 VAL A N 1
ATOM 738 C CA . VAL A 1 96 ? 6.161 4.316 -3.778 1.00 88.94 96 VAL A CA 1
ATOM 739 C C . VAL A 1 96 ? 5.422 5.276 -4.708 1.00 88.94 96 VAL A C 1
ATOM 741 O O . VAL A 1 96 ? 5.182 6.430 -4.365 1.00 88.94 96 VAL A O 1
ATOM 744 N N . TYR A 1 97 ? 5.051 4.782 -5.883 1.00 90.69 97 TYR A N 1
ATOM 745 C CA . TYR A 1 97 ? 4.313 5.504 -6.912 1.00 90.69 97 TYR A CA 1
ATOM 746 C C . TYR A 1 97 ? 2.870 5.019 -7.008 1.00 90.69 97 TYR A C 1
ATOM 748 O O . TYR A 1 97 ? 2.568 3.850 -6.760 1.00 90.69 97 TYR A O 1
ATOM 756 N N . HIS A 1 98 ? 1.987 5.901 -7.465 1.00 92.25 98 HIS A N 1
ATOM 757 C CA . HIS A 1 98 ? 0.601 5.602 -7.780 1.00 92.25 98 HIS A CA 1
ATOM 758 C C . HIS A 1 98 ? 0.413 5.604 -9.305 1.00 92.25 98 HIS A C 1
ATOM 760 O O . HIS A 1 98 ? 0.372 6.641 -9.975 1.00 92.25 98 HIS A O 1
ATOM 766 N N . VAL A 1 99 ? 0.344 4.409 -9.897 1.00 94.81 99 VAL A N 1
ATOM 767 C CA . VAL A 1 99 ? 0.399 4.230 -11.357 1.00 94.81 99 VAL A CA 1
ATOM 768 C C . VAL A 1 99 ? -0.879 3.625 -11.918 1.00 94.81 99 VAL A C 1
ATOM 770 O O . VAL A 1 99 ? -1.551 2.820 -11.281 1.00 94.81 99 VAL A O 1
ATOM 773 N N . CYS A 1 100 ? -1.229 3.976 -13.154 1.00 95.94 100 CYS A N 1
ATOM 774 C CA . CYS A 1 100 ? -2.348 3.334 -13.838 1.00 95.94 100 CYS A CA 1
ATOM 775 C C . CYS A 1 100 ? -1.989 1.899 -14.260 1.00 95.94 100 CYS A C 1
ATOM 777 O O . CYS A 1 100 ? -0.822 1.585 -14.515 1.00 95.94 100 CYS A O 1
ATOM 779 N N . LYS A 1 101 ? -3.007 1.040 -14.422 1.00 94.81 101 LYS A N 1
ATOM 780 C CA . LYS A 1 101 ? -2.837 -0.369 -14.833 1.00 94.81 101 LYS A CA 1
ATOM 781 C C . LYS A 1 101 ? -1.965 -0.533 -16.083 1.00 94.81 101 LYS A C 1
ATOM 783 O O . LYS A 1 101 ? -1.116 -1.410 -16.116 1.00 94.81 101 LYS A O 1
ATOM 788 N N . ARG A 1 102 ? -2.120 0.350 -17.076 1.00 95.25 102 ARG A N 1
ATOM 789 C CA . ARG A 1 102 ? -1.323 0.340 -18.315 1.00 95.25 102 ARG A CA 1
ATOM 790 C C . ARG A 1 102 ? 0.173 0.525 -18.044 1.00 95.25 102 ARG A C 1
ATOM 792 O O . ARG A 1 102 ? 0.995 -0.181 -18.617 1.00 95.25 102 ARG A O 1
ATOM 799 N N . CYS A 1 103 ? 0.529 1.493 -17.200 1.00 95.12 103 CYS A N 1
ATOM 800 C CA . CYS A 1 103 ? 1.921 1.763 -16.847 1.00 95.12 103 CYS A CA 1
ATOM 801 C C . CYS A 1 103 ? 2.510 0.651 -15.981 1.00 95.12 103 CYS A C 1
ATOM 803 O O . CYS A 1 103 ? 3.648 0.258 -16.221 1.00 95.12 103 CYS A O 1
ATOM 805 N N . TYR A 1 104 ? 1.720 0.128 -15.041 1.00 94.69 104 TYR A N 1
ATOM 806 C CA . TYR A 1 104 ? 2.096 -1.027 -14.235 1.00 94.69 104 TYR A CA 1
ATOM 807 C C . TYR A 1 104 ? 2.395 -2.249 -15.112 1.00 94.69 104 TYR A C 1
ATOM 809 O O . TYR A 1 104 ? 3.474 -2.821 -15.018 1.00 94.69 104 TYR A O 1
ATOM 817 N N . ASP A 1 105 ? 1.497 -2.602 -16.033 1.00 94.75 105 ASP A N 1
ATOM 818 C CA . ASP A 1 105 ? 1.671 -3.771 -16.905 1.00 94.75 105 ASP A CA 1
ATOM 819 C C . ASP A 1 105 ? 2.897 -3.654 -17.800 1.00 94.75 105 ASP A C 1
ATOM 821 O O . ASP A 1 105 ? 3.652 -4.611 -17.932 1.00 94.75 105 ASP A O 1
ATOM 825 N N . ARG A 1 106 ? 3.143 -2.461 -18.350 1.00 93.62 106 ARG A N 1
ATOM 826 C CA . ARG A 1 106 ? 4.349 -2.188 -19.135 1.00 93.62 106 ARG A CA 1
ATOM 827 C C . ARG A 1 106 ? 5.625 -2.374 -18.310 1.00 93.62 106 ARG A C 1
ATOM 829 O O . ARG A 1 106 ? 6.604 -2.898 -18.828 1.00 93.62 106 ARG A O 1
ATOM 836 N N . GLN A 1 107 ? 5.627 -1.944 -17.046 1.00 92.56 107 GLN A N 1
ATOM 837 C CA . GLN A 1 107 ? 6.758 -2.166 -16.142 1.00 92.56 107 GLN A CA 1
ATOM 838 C C . GLN A 1 107 ? 6.945 -3.664 -15.866 1.00 92.56 107 GLN A C 1
ATOM 840 O O . GLN A 1 107 ? 8.053 -4.170 -15.991 1.00 92.56 107 GLN A O 1
ATOM 845 N N . GLN A 1 108 ? 5.867 -4.391 -15.561 1.00 92.00 108 GLN A N 1
ATOM 846 C CA . GLN A 1 108 ? 5.925 -5.835 -15.310 1.00 92.00 108 GLN A CA 1
ATOM 847 C C . GLN A 1 108 ? 6.392 -6.631 -16.537 1.00 92.00 108 GLN A C 1
ATOM 849 O O . GLN A 1 108 ? 7.130 -7.603 -16.398 1.00 92.00 108 GLN A O 1
ATOM 854 N N . GLU A 1 109 ? 5.987 -6.222 -17.739 1.00 93.38 109 GLU A N 1
ATOM 855 C CA . GLU A 1 109 ? 6.445 -6.821 -18.994 1.00 93.38 109 GLU A CA 1
ATOM 856 C C . GLU A 1 109 ? 7.937 -6.565 -19.233 1.00 93.38 109 GLU A C 1
ATOM 858 O O . GLU A 1 109 ? 8.660 -7.502 -19.564 1.00 93.38 109 GLU A O 1
ATOM 863 N N . ALA A 1 110 ? 8.416 -5.339 -18.998 1.00 89.06 110 ALA A N 1
ATOM 864 C CA . ALA A 1 110 ? 9.838 -5.014 -19.100 1.00 89.06 110 ALA A CA 1
ATOM 865 C C . ALA A 1 110 ? 10.684 -5.831 -18.108 1.00 89.06 110 ALA A C 1
ATOM 867 O O . ALA A 1 110 ? 11.669 -6.444 -18.514 1.00 89.06 110 ALA A O 1
ATOM 868 N N . ILE A 1 111 ? 10.248 -5.916 -16.845 1.00 88.31 111 ILE A N 1
ATOM 869 C CA . ILE A 1 111 ? 10.898 -6.732 -15.809 1.00 88.31 111 ILE A CA 1
ATOM 870 C C . ILE A 1 111 ? 10.937 -8.201 -16.235 1.00 88.31 111 ILE A C 1
ATOM 872 O O . ILE A 1 111 ? 11.976 -8.848 -16.142 1.00 88.31 111 ILE A O 1
ATOM 876 N N . ARG A 1 112 ? 9.819 -8.742 -16.734 1.00 89.38 112 ARG A N 1
ATOM 877 C CA . ARG A 1 112 ? 9.763 -10.131 -17.200 1.00 89.38 112 ARG A CA 1
ATOM 878 C C . ARG A 1 112 ? 10.714 -10.374 -18.370 1.00 89.38 112 ARG A C 1
ATOM 880 O O . ARG A 1 112 ? 11.438 -11.359 -18.341 1.00 89.38 112 ARG A O 1
ATOM 887 N N . ALA A 1 113 ? 10.739 -9.487 -19.361 1.00 89.56 113 ALA A N 1
ATOM 888 C CA . ALA A 1 113 ? 11.630 -9.608 -20.512 1.00 89.56 113 ALA A CA 1
ATOM 889 C C . ALA A 1 113 ? 13.111 -9.547 -20.100 1.00 89.56 113 ALA A C 1
ATOM 891 O O . ALA A 1 113 ? 13.944 -10.263 -20.653 1.00 89.56 113 ALA A O 1
ATOM 892 N N . GLU A 1 114 ? 13.446 -8.716 -19.112 1.00 86.38 114 GLU A N 1
ATOM 893 C CA . GLU A 1 114 ? 14.793 -8.644 -18.554 1.00 86.38 114 GLU A CA 1
ATOM 894 C C . GLU A 1 114 ? 15.166 -9.917 -17.782 1.00 86.38 114 GLU A C 1
ATOM 896 O O . GLU A 1 114 ? 16.229 -10.492 -18.024 1.00 86.38 114 GLU A O 1
ATOM 901 N N . LEU A 1 115 ? 14.265 -10.419 -16.932 1.00 86.75 115 LEU A N 1
ATOM 902 C CA . LEU A 1 115 ? 14.437 -11.693 -16.232 1.00 86.75 115 LEU A CA 1
ATOM 903 C C . LEU A 1 115 ? 14.564 -12.874 -17.201 1.00 86.75 115 LEU A C 1
ATOM 905 O O . LEU A 1 115 ? 15.390 -13.747 -16.976 1.00 86.75 115 LEU A O 1
ATOM 909 N N . GLU A 1 116 ? 13.806 -12.909 -18.297 1.00 89.44 116 GLU A N 1
ATOM 910 C CA . GLU A 1 116 ? 13.943 -13.935 -19.340 1.00 89.44 116 GLU A CA 1
ATOM 911 C C . GLU A 1 116 ? 15.285 -13.824 -20.078 1.00 89.44 116 GLU A C 1
ATOM 913 O O . GLU A 1 116 ? 15.909 -14.837 -20.393 1.00 89.44 116 GLU A O 1
ATOM 918 N N . ARG A 1 117 ? 15.764 -12.598 -20.323 1.00 84.25 117 ARG A N 1
ATOM 919 C CA . ARG A 1 117 ? 17.052 -12.346 -20.982 1.00 84.25 117 ARG A CA 1
ATOM 920 C C . ARG A 1 117 ? 18.247 -12.765 -20.123 1.00 84.25 117 ARG A C 1
ATOM 922 O O . ARG A 1 117 ? 19.224 -13.272 -20.673 1.00 84.25 117 ARG A O 1
ATOM 929 N N . TYR A 1 118 ? 18.197 -12.516 -18.815 1.00 77.50 118 TYR A N 1
ATOM 930 C CA . TYR A 1 118 ? 19.322 -12.742 -17.898 1.00 77.50 118 TYR A CA 1
ATOM 931 C C . TYR A 1 118 ? 19.173 -13.976 -16.996 1.00 77.50 118 TYR A C 1
ATOM 933 O O . TYR A 1 118 ? 20.164 -14.423 -16.426 1.00 77.50 118 TYR A O 1
ATOM 941 N N . GLY A 1 119 ? 17.990 -14.589 -16.917 1.00 62.81 119 GLY A N 1
ATOM 942 C CA . GLY A 1 119 ? 17.685 -15.782 -16.111 1.00 62.81 119 GLY A CA 1
ATOM 943 C C . GLY A 1 119 ? 18.344 -17.085 -16.582 1.00 62.81 119 GLY A C 1
ATOM 944 O O . GLY A 1 119 ? 17.965 -18.159 -16.132 1.00 62.81 119 GLY A O 1
ATOM 945 N N . TYR A 1 120 ? 19.330 -16.996 -17.479 1.00 55.38 120 TYR A N 1
ATOM 946 C CA . TYR A 1 120 ? 20.122 -18.106 -18.021 1.00 55.38 120 TYR A CA 1
ATOM 947 C C . TYR A 1 120 ? 21.541 -18.197 -17.420 1.00 55.38 120 TYR A C 1
ATOM 949 O O . TYR A 1 120 ? 22.417 -18.833 -18.003 1.00 55.38 120 TYR A O 1
ATOM 957 N N . TYR A 1 121 ? 21.790 -17.561 -16.269 1.00 58.00 121 TYR A N 1
ATOM 958 C CA . TYR A 1 121 ? 23.098 -17.535 -15.594 1.00 58.00 121 TYR A CA 1
ATOM 959 C C . TYR A 1 121 ? 23.107 -18.211 -14.209 1.00 58.00 121 TYR A C 1
ATOM 961 O O . TYR A 1 121 ? 23.767 -17.735 -13.294 1.00 58.00 121 TYR A O 1
ATOM 969 N N . GLU A 1 122 ? 22.450 -19.362 -14.058 1.00 55.03 122 GLU A N 1
ATOM 970 C CA . GLU A 1 122 ? 22.727 -20.288 -12.947 1.00 55.03 122 GLU A CA 1
ATOM 971 C C . GLU A 1 122 ? 22.954 -21.709 -13.478 1.00 55.03 122 GLU A C 1
ATOM 973 O O . GLU A 1 122 ? 22.106 -22.586 -13.381 1.00 55.03 122 GL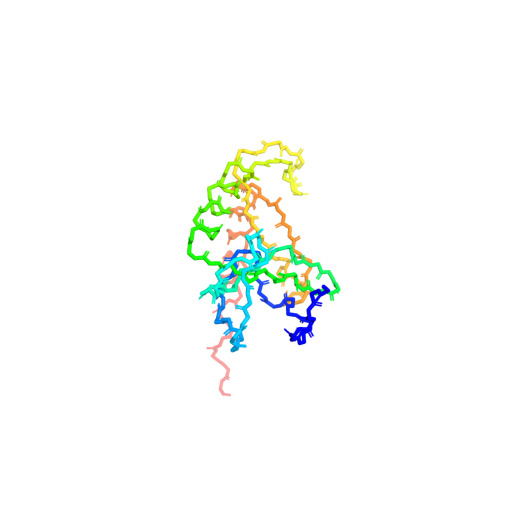U A O 1
ATOM 978 N N . ASP A 1 123 ? 24.135 -21.905 -14.067 1.00 51.38 123 ASP A N 1
ATOM 979 C CA . ASP A 1 123 ? 24.823 -23.201 -14.095 1.00 51.38 123 ASP A CA 1
ATOM 980 C C . ASP A 1 123 ? 26.339 -22.938 -13.957 1.00 51.38 123 ASP A C 1
ATOM 982 O O . ASP A 1 123 ? 27.155 -23.236 -14.828 1.00 51.38 123 ASP A O 1
ATOM 986 N N . TRP A 1 124 ? 26.715 -22.252 -12.872 1.00 59.03 124 TRP A N 1
ATOM 987 C CA . TRP A 1 124 ? 28.108 -22.084 -12.449 1.00 59.03 124 TRP A CA 1
ATOM 988 C C . TRP A 1 124 ? 28.304 -22.814 -11.115 1.00 59.03 124 TRP A C 1
ATOM 990 O O . TRP A 1 124 ? 28.044 -22.244 -10.062 1.00 59.03 124 TRP A O 1
ATOM 1000 N N . TYR A 1 125 ? 28.694 -24.090 -11.252 1.00 48.97 125 TYR A N 1
ATOM 1001 C CA . TYR A 1 125 ? 29.386 -24.998 -10.315 1.00 48.97 125 TYR A CA 1
ATOM 1002 C C . TYR A 1 125 ? 29.514 -24.597 -8.837 1.00 48.97 125 TYR A C 1
ATOM 1004 O O . TYR A 1 125 ? 30.259 -23.634 -8.543 1.00 48.97 125 TYR A O 1
#